Protein AF-V4P914-F1 (afdb_monomer_lite)

pLDDT: mean 82.34, std 14.04, range [43.97, 96.38]

Foldseek 3Di:
DVVVVVVVVVVVVVVCVVVVVDDPDDPQPPDPPLNVVLVVVCVQCVLVDPDDGDDDQDDDPPPCSVVSVVVSCVVCVVVDPFHDDDPPCVVCCVVPNPVVVVVRSCCRRPPDDPDD

Structure (mmCIF, N/CA/C/O backbone):
data_AF-V4P914-F1
#
_entry.id   AF-V4P914-F1
#
loop_
_atom_site.group_PDB
_atom_site.id
_atom_site.type_symbol
_atom_site.label_atom_id
_atom_site.label_alt_id
_atom_site.label_comp_id
_atom_site.label_asym_id
_atom_site.label_entity_id
_atom_site.label_seq_id
_atom_site.pdbx_PDB_ins_code
_atom_site.Cartn_x
_atom_site.Cartn_y
_atom_site.Cartn_z
_atom_site.occupancy
_atom_site.B_iso_or_equiv
_atom_site.auth_seq_id
_atom_site.auth_comp_id
_atom_site.auth_asym_id
_atom_site.auth_atom_id
_atom_site.pdbx_PDB_model_num
ATOM 1 N N . ASN A 1 1 ? 41.061 7.431 7.982 1.00 74.06 1 ASN A N 1
ATOM 2 C CA . ASN A 1 1 ? 40.535 8.059 6.758 1.00 74.06 1 ASN A CA 1
ATOM 3 C C . ASN A 1 1 ? 39.467 9.065 7.169 1.00 74.06 1 ASN A C 1
ATOM 5 O O . ASN A 1 1 ? 38.464 8.641 7.732 1.00 74.06 1 ASN A O 1
ATOM 9 N N . GLU A 1 2 ? 39.718 10.364 7.017 1.00 84.38 2 GLU A N 1
ATOM 10 C CA . GLU A 1 2 ? 38.852 11.436 7.551 1.00 84.38 2 GLU A CA 1
ATOM 11 C C . GLU A 1 2 ? 37.502 11.528 6.820 1.00 84.38 2 GLU A C 1
ATOM 13 O O . GLU A 1 2 ? 36.472 11.753 7.454 1.00 84.38 2 GLU A O 1
ATOM 18 N N . ASP A 1 3 ? 37.475 11.196 5.529 1.00 84.25 3 ASP A N 1
ATOM 19 C CA . ASP A 1 3 ? 36.253 11.185 4.715 1.00 84.25 3 ASP A CA 1
ATOM 20 C C . ASP A 1 3 ? 35.189 10.227 5.266 1.00 84.25 3 ASP A C 1
ATOM 22 O O . ASP A 1 3 ? 34.007 10.559 5.340 1.00 84.25 3 ASP A O 1
ATOM 26 N N . SER A 1 4 ? 35.605 9.049 5.745 1.00 85.31 4 SER A N 1
ATOM 27 C CA . SER A 1 4 ? 34.689 8.062 6.332 1.00 85.31 4 SER A CA 1
ATOM 28 C C . SER A 1 4 ? 34.035 8.563 7.622 1.00 85.31 4 SER A C 1
ATOM 30 O O . SER A 1 4 ? 32.888 8.212 7.896 1.00 85.31 4 SER A O 1
ATOM 32 N N . LYS A 1 5 ? 34.744 9.376 8.416 1.00 91.62 5 LYS A N 1
ATOM 33 C CA . LYS A 1 5 ? 34.207 9.964 9.654 1.00 91.62 5 LYS A CA 1
ATOM 34 C C . LYS A 1 5 ? 33.195 11.062 9.335 1.00 91.62 5 LYS A C 1
ATOM 36 O O . LYS A 1 5 ? 32.177 11.182 10.011 1.00 91.62 5 LYS A O 1
ATOM 41 N N . LEU A 1 6 ? 33.458 11.833 8.280 1.00 92.38 6 LEU A N 1
ATOM 42 C CA . LEU A 1 6 ? 32.567 12.876 7.776 1.00 92.38 6 LEU A CA 1
ATOM 43 C C . LEU A 1 6 ? 31.255 12.280 7.250 1.00 92.38 6 LEU A C 1
ATOM 45 O O . LEU A 1 6 ? 30.183 12.743 7.632 1.00 92.38 6 LEU A O 1
ATOM 49 N N . VAL A 1 7 ? 31.331 11.199 6.466 1.00 93.19 7 VAL A N 1
ATOM 50 C CA . VAL A 1 7 ? 30.148 10.465 5.988 1.00 93.19 7 VAL A CA 1
ATOM 51 C C . VAL A 1 7 ? 29.334 9.906 7.154 1.00 93.19 7 VAL A C 1
ATOM 53 O O . VAL A 1 7 ? 28.128 10.125 7.203 1.00 93.19 7 VAL A O 1
ATOM 56 N N . GLN A 1 8 ? 29.972 9.247 8.127 1.00 92.88 8 GLN A N 1
ATOM 57 C CA . GLN A 1 8 ? 29.265 8.734 9.308 1.00 92.88 8 GLN A CA 1
ATOM 58 C C . GLN A 1 8 ? 28.574 9.845 10.098 1.00 92.88 8 GLN A C 1
ATOM 60 O O . GLN A 1 8 ? 27.432 9.677 10.509 1.00 92.88 8 GLN A O 1
ATOM 65 N N . LYS A 1 9 ? 29.224 11.002 10.256 1.00 93.19 9 LYS A N 1
ATOM 66 C CA . LYS A 1 9 ? 28.637 12.154 10.947 1.00 93.19 9 LYS A CA 1
ATOM 67 C C . LYS A 1 9 ? 27.428 12.725 10.203 1.00 93.19 9 LYS A C 1
ATOM 69 O O . LYS A 1 9 ? 26.453 13.105 10.839 1.00 93.19 9 LYS A O 1
ATOM 74 N N . ILE A 1 10 ? 27.468 12.760 8.869 1.00 92.06 10 ILE A N 1
ATOM 75 C CA . ILE A 1 10 ? 26.324 13.181 8.047 1.00 92.06 10 ILE A CA 1
ATOM 76 C C . ILE A 1 10 ? 25.171 12.186 8.191 1.00 92.06 10 ILE A C 1
ATOM 78 O O . ILE A 1 10 ? 24.048 12.607 8.451 1.00 92.06 10 ILE A O 1
ATOM 82 N N . VAL A 1 11 ? 25.444 10.884 8.066 1.00 92.44 11 VAL A N 1
ATOM 83 C CA . VAL A 1 11 ? 24.426 9.833 8.222 1.00 92.44 11 VAL A CA 1
ATOM 84 C C . VAL A 1 11 ? 23.788 9.912 9.604 1.00 92.44 11 VAL A C 1
ATOM 86 O O . VAL A 1 11 ? 22.566 9.931 9.699 1.00 92.44 11 VAL A O 1
ATOM 89 N N . GLN A 1 12 ? 24.600 10.033 10.656 1.00 92.00 12 GLN A N 1
ATOM 90 C CA . GLN A 1 12 ? 24.110 10.132 12.025 1.00 92.00 12 GLN A CA 1
ATOM 91 C C . GLN A 1 12 ? 23.235 11.372 12.216 1.00 92.00 12 GLN A C 1
ATOM 93 O O . GLN A 1 12 ? 22.113 11.242 12.679 1.00 92.00 12 GLN A O 1
ATOM 98 N N . ASN A 1 13 ? 23.679 12.546 11.760 1.00 90.81 13 ASN A N 1
ATOM 99 C CA . ASN A 1 13 ? 22.890 13.775 11.870 1.00 90.81 13 ASN A CA 1
ATOM 100 C C . ASN A 1 13 ? 21.554 13.700 11.112 1.00 90.81 13 ASN A C 1
ATOM 102 O O . ASN A 1 13 ? 20.553 14.237 11.578 1.00 90.81 13 ASN A O 1
ATOM 106 N N . VAL A 1 14 ? 21.532 13.072 9.930 1.00 88.81 14 VAL A N 1
ATOM 107 C CA . VAL A 1 14 ? 20.299 12.893 9.149 1.00 88.81 14 VAL A CA 1
ATOM 108 C C . VAL A 1 14 ? 19.355 11.927 9.858 1.00 88.81 14 VAL A C 1
ATOM 110 O O . VAL A 1 14 ? 18.174 12.235 9.988 1.00 88.81 14 VAL A O 1
ATOM 113 N N . CYS A 1 15 ? 19.869 10.797 10.351 1.00 85.62 15 CYS A N 1
ATOM 114 C CA . CYS A 1 15 ? 19.096 9.851 11.150 1.00 85.62 15 CYS A CA 1
ATOM 115 C C . CYS A 1 15 ? 18.530 10.533 12.396 1.00 85.62 15 CYS A C 1
ATOM 117 O O . CYS A 1 15 ? 17.321 10.530 12.589 1.00 85.62 15 CYS A O 1
ATOM 119 N N . ASP A 1 16 ? 19.378 11.176 13.194 1.00 84.25 16 ASP A N 1
ATOM 120 C CA . ASP A 1 16 ? 18.973 11.838 14.430 1.00 84.25 16 ASP A CA 1
ATOM 121 C C . ASP A 1 16 ? 17.901 12.888 14.158 1.00 84.25 16 ASP A C 1
ATOM 123 O O . ASP A 1 16 ? 16.921 12.947 14.886 1.00 84.25 16 ASP A O 1
ATOM 127 N N . LYS A 1 17 ? 18.010 13.668 13.078 1.00 81.62 17 LYS A N 1
ATOM 128 C CA . LYS A 1 17 ? 16.980 14.648 12.718 1.00 81.62 17 LYS A CA 1
ATOM 129 C C . LYS A 1 17 ? 15.649 13.997 12.325 1.00 81.62 17 LYS A C 1
ATOM 131 O O . LYS A 1 17 ? 14.607 14.444 12.783 1.00 81.62 17 LYS A O 1
ATOM 136 N N . ILE A 1 18 ? 15.683 12.927 11.527 1.00 76.56 18 ILE A N 1
ATOM 137 C CA . ILE A 1 18 ? 14.476 12.193 11.108 1.00 76.56 18 ILE A CA 1
ATOM 138 C C . ILE A 1 18 ? 13.794 11.512 12.304 1.00 76.56 18 ILE A C 1
ATOM 140 O O . ILE A 1 18 ? 12.571 11.492 12.375 1.00 76.56 18 ILE A O 1
ATOM 144 N N . TYR A 1 19 ? 14.571 10.959 13.239 1.00 71.25 19 TYR A N 1
ATOM 145 C CA . TYR A 1 19 ? 14.046 10.190 14.372 1.00 71.25 19 TYR A CA 1
ATOM 146 C C . TYR A 1 19 ? 13.801 11.025 15.643 1.00 71.25 19 TYR A C 1
ATOM 148 O O . TYR A 1 19 ? 13.098 10.565 16.538 1.00 71.25 19 TYR A O 1
ATOM 156 N N . SER A 1 20 ? 14.360 12.235 15.756 1.00 64.69 20 SER A N 1
ATOM 157 C CA . SER A 1 20 ? 14.084 13.157 16.877 1.00 64.69 20 SER A CA 1
ATOM 158 C C . SER A 1 20 ? 12.861 14.042 16.643 1.00 64.69 20 SER A C 1
ATOM 160 O O . SER A 1 20 ? 12.240 14.473 17.609 1.00 64.69 20 SER A O 1
ATOM 162 N N . GLU A 1 21 ? 12.474 14.277 15.384 1.00 56.62 21 GLU A N 1
ATOM 163 C CA . GLU A 1 21 ? 11.185 14.897 15.043 1.00 56.62 21 GLU A CA 1
ATOM 164 C C . GLU A 1 21 ? 10.011 13.903 15.227 1.00 56.62 21 GLU A C 1
ATOM 166 O O . GLU A 1 21 ? 8.864 14.322 15.352 1.00 56.62 21 GLU A O 1
ATOM 171 N N . SER A 1 22 ? 10.295 12.601 15.382 1.00 52.84 22 SER A N 1
ATOM 172 C CA . SER A 1 22 ? 9.317 11.566 15.732 1.00 52.84 22 SER A CA 1
ATOM 173 C C . SER A 1 22 ? 9.229 11.306 17.248 1.00 52.84 22 SER A C 1
ATOM 175 O O . SER A 1 22 ? 9.547 10.215 17.722 1.00 52.84 22 SER A O 1
ATOM 177 N N . GLU A 1 23 ? 8.782 12.286 18.034 1.00 49.81 23 GLU A N 1
ATOM 178 C CA . GLU A 1 23 ? 8.137 11.992 19.331 1.00 49.81 23 GLU A CA 1
ATOM 179 C C . GL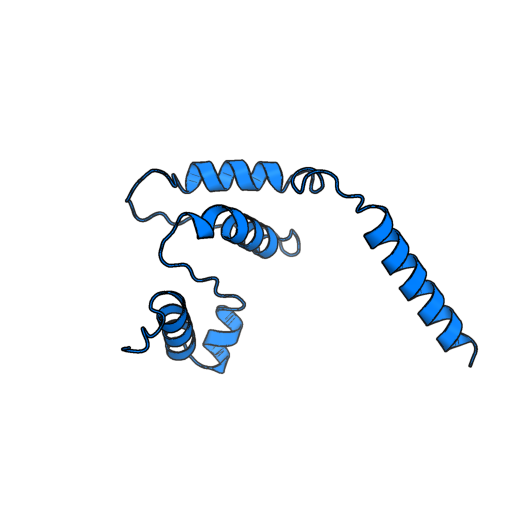U A 1 23 ? 6.828 11.207 19.077 1.00 49.81 23 GLU A C 1
ATOM 181 O O . GLU A 1 23 ? 6.312 11.247 17.955 1.00 49.81 23 GLU A O 1
ATOM 186 N N . PRO A 1 24 ? 6.243 10.479 20.056 1.00 50.00 24 PRO A N 1
ATOM 187 C CA . PRO A 1 24 ? 5.050 9.657 19.850 1.00 50.00 24 PRO A CA 1
ATOM 188 C C . PRO A 1 24 ? 3.792 10.537 19.769 1.00 50.00 24 PRO A C 1
ATOM 190 O O . PRO A 1 24 ? 2.839 10.383 20.530 1.00 50.00 24 PRO A O 1
ATOM 193 N N . ALA A 1 25 ? 3.781 11.487 18.839 1.00 43.97 25 ALA A N 1
ATOM 194 C CA . ALA A 1 25 ? 2.588 12.157 18.389 1.00 43.97 25 ALA A CA 1
ATOM 195 C C . ALA A 1 25 ? 1.784 11.119 17.607 1.00 43.97 25 ALA A C 1
ATOM 197 O O . ALA A 1 25 ? 2.197 10.652 16.547 1.00 43.97 25 ALA A O 1
ATOM 198 N N . ASP A 1 26 ? 0.686 10.690 18.223 1.00 47.00 26 ASP A N 1
ATOM 199 C CA . ASP A 1 26 ? -0.495 10.088 17.612 1.00 47.00 26 ASP A CA 1
ATOM 200 C C . ASP A 1 26 ? -0.380 9.961 16.079 1.00 47.00 26 ASP A C 1
ATOM 202 O O . ASP A 1 26 ? -0.384 10.980 15.38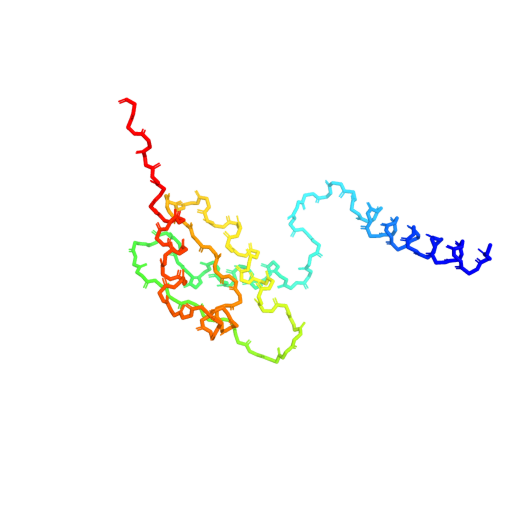8 1.00 47.00 26 ASP A O 1
ATOM 206 N N . LYS A 1 27 ? -0.201 8.721 15.580 1.00 49.97 27 LYS A N 1
ATOM 207 C CA . LYS A 1 27 ? 0.311 8.279 14.251 1.00 49.97 27 LYS A CA 1
ATOM 208 C C . LYS A 1 27 ? -0.468 8.767 13.008 1.00 49.97 27 LYS A C 1
ATOM 210 O O . LYS A 1 27 ? -0.669 8.031 12.038 1.00 49.97 27 LYS A O 1
ATOM 215 N N . THR A 1 28 ? -0.968 9.989 13.020 1.00 48.25 28 THR A N 1
ATOM 216 C CA . THR A 1 28 ? -1.981 10.504 12.104 1.00 48.25 28 THR A CA 1
ATOM 217 C C . THR A 1 28 ? -1.714 11.939 11.642 1.00 48.25 28 THR A C 1
ATOM 219 O O . THR A 1 28 ? -2.342 12.370 10.670 1.00 48.25 28 THR A O 1
ATOM 222 N N . SER A 1 29 ? -0.781 12.671 12.267 1.00 49.91 29 SER A N 1
ATOM 223 C CA . SER A 1 29 ? -0.650 14.123 12.078 1.00 49.91 29 SER A CA 1
ATOM 224 C C . SER A 1 29 ? 0.509 14.614 11.196 1.00 49.91 29 SER A C 1
ATOM 226 O O . SER A 1 29 ? 0.565 15.815 10.948 1.00 49.91 29 SER A O 1
ATOM 228 N N . GLU A 1 30 ? 1.381 13.760 10.643 1.00 51.06 30 GLU A N 1
ATOM 229 C CA . GLU A 1 30 ? 2.641 14.255 10.040 1.00 51.06 30 GLU A CA 1
ATOM 230 C C . GLU A 1 30 ? 2.785 14.165 8.510 1.00 51.06 30 GLU A C 1
ATOM 232 O O . GLU A 1 30 ? 3.874 14.266 7.956 1.00 51.06 30 GLU A O 1
ATOM 237 N N . PHE A 1 31 ? 1.683 14.066 7.771 1.00 56.94 31 PHE A N 1
ATOM 238 C CA . PHE A 1 31 ? 1.726 14.349 6.334 1.00 56.94 31 PHE A CA 1
ATOM 239 C C . PHE A 1 31 ? 0.552 15.235 5.940 1.00 56.94 31 PHE A C 1
ATOM 241 O O . PHE A 1 31 ? -0.529 14.751 5.586 1.00 56.94 31 PHE A O 1
ATOM 248 N N . VAL A 1 32 ? 0.775 16.552 5.977 1.00 55.28 32 VAL A N 1
ATOM 249 C CA . VAL A 1 32 ? -0.161 17.552 5.449 1.00 55.28 32 VAL A CA 1
ATOM 250 C C . VAL A 1 32 ? -0.457 17.198 3.984 1.00 55.28 32 VAL A C 1
ATOM 252 O O . VAL A 1 32 ? 0.382 17.358 3.104 1.00 55.28 32 VAL A O 1
ATOM 255 N N . GLY A 1 33 ? -1.638 16.623 3.733 1.00 64.62 33 GLY A N 1
ATOM 256 C CA . GLY A 1 33 ? -2.091 16.164 2.413 1.00 64.62 33 GLY A CA 1
ATOM 257 C C . GLY A 1 33 ? -2.368 14.659 2.299 1.00 64.62 33 GLY A C 1
ATOM 258 O O . GLY A 1 33 ? -3.347 14.283 1.654 1.00 64.62 33 GLY A O 1
ATOM 259 N N . ILE A 1 34 ? -1.607 13.785 2.972 1.00 71.25 34 ILE A N 1
ATOM 260 C CA . ILE A 1 34 ? -1.874 12.331 2.921 1.00 71.25 34 ILE A CA 1
ATOM 261 C C . ILE A 1 34 ? -3.154 12.000 3.689 1.00 71.25 34 ILE A C 1
ATOM 263 O O . ILE A 1 34 ? -3.980 11.239 3.189 1.00 71.25 34 ILE A O 1
ATOM 267 N N . SER A 1 35 ? -3.382 12.631 4.844 1.00 74.56 35 SER A N 1
ATOM 268 C CA . SER A 1 35 ? -4.617 12.447 5.619 1.00 74.56 35 SER A CA 1
ATOM 269 C C . SER A 1 35 ? -5.864 12.895 4.837 1.00 74.56 35 SER A C 1
ATOM 271 O O . SER A 1 35 ? -6.910 12.249 4.917 1.00 74.56 35 SER A O 1
ATOM 273 N N . PHE A 1 36 ? -5.745 13.944 4.010 1.00 81.00 36 PHE A N 1
ATOM 274 C CA . PHE A 1 36 ? -6.813 14.381 3.104 1.00 81.00 36 PHE A CA 1
ATOM 275 C C . PHE A 1 36 ? -7.070 13.351 1.995 1.00 81.00 36 PHE A C 1
ATOM 277 O O . PHE A 1 36 ? -8.199 12.885 1.845 1.00 81.00 36 PHE A O 1
ATOM 284 N N . HIS A 1 37 ? -6.026 12.922 1.275 1.00 80.81 37 HIS A N 1
ATOM 285 C CA . HIS A 1 37 ? -6.157 11.898 0.234 1.00 80.81 37 HIS A CA 1
ATOM 286 C C . HIS A 1 37 ? -6.705 10.577 0.784 1.00 80.81 37 HIS A C 1
ATOM 288 O O . HIS A 1 37 ? -7.552 9.956 0.147 1.00 80.81 37 HIS A O 1
ATOM 294 N N . LYS A 1 38 ? -6.303 10.186 1.998 1.00 80.38 38 LYS A N 1
ATOM 295 C CA . LYS A 1 38 ? -6.856 9.034 2.717 1.00 80.38 38 LYS A CA 1
ATOM 296 C C . LYS A 1 38 ? -8.359 9.171 2.929 1.00 80.38 38 LYS A C 1
ATOM 298 O O . LYS A 1 38 ? -9.096 8.241 2.612 1.00 80.38 38 LYS A O 1
ATOM 303 N N . LYS A 1 39 ? -8.830 10.315 3.441 1.00 83.50 39 LYS A N 1
ATOM 304 C CA . LYS A 1 39 ? -10.266 10.552 3.657 1.00 83.50 39 LYS A CA 1
ATOM 305 C C . LYS A 1 39 ? -11.046 10.462 2.342 1.00 83.50 39 LYS A C 1
ATOM 307 O O . LYS A 1 39 ? -12.083 9.804 2.302 1.00 83.50 39 LYS A O 1
ATOM 312 N N . CYS A 1 40 ? -10.519 11.048 1.266 1.00 85.25 40 CYS A N 1
ATOM 313 C CA . CYS A 1 40 ? -11.112 10.940 -0.066 1.00 85.25 40 CYS A CA 1
ATOM 314 C C . CYS A 1 40 ? -11.169 9.486 -0.556 1.00 85.25 40 CYS A C 1
ATOM 316 O O . CYS A 1 40 ? -12.225 9.030 -0.979 1.00 85.25 40 CYS A O 1
ATOM 318 N N . MET A 1 41 ? -10.067 8.737 -0.456 1.00 87.25 41 MET A N 1
ATOM 319 C CA . MET A 1 41 ? -10.020 7.339 -0.895 1.00 87.25 41 MET A CA 1
ATOM 320 C C . MET A 1 41 ? -10.963 6.444 -0.092 1.00 87.25 41 MET A C 1
ATOM 322 O O . MET A 1 41 ? -11.662 5.638 -0.690 1.00 87.25 41 MET A O 1
ATOM 326 N N . LYS A 1 42 ? -11.053 6.612 1.234 1.00 83.69 42 LYS A N 1
ATOM 327 C CA . LYS A 1 42 ? -12.025 5.873 2.057 1.00 83.69 42 LYS A CA 1
ATOM 328 C C . LYS A 1 42 ? -13.466 6.134 1.635 1.00 83.69 42 LYS A C 1
ATOM 330 O O . LYS A 1 42 ? -14.246 5.195 1.545 1.00 83.69 42 LYS A O 1
ATOM 335 N N . SER A 1 43 ? -13.798 7.397 1.365 1.00 85.50 43 SER A N 1
ATOM 336 C CA . SER A 1 43 ? -15.129 7.769 0.884 1.00 85.50 43 SER A CA 1
ATOM 337 C C . SER A 1 43 ? -15.435 7.142 -0.475 1.00 85.50 43 SER A C 1
ATOM 339 O O . SER A 1 43 ? -16.563 6.726 -0.695 1.00 85.50 43 SER A O 1
ATOM 341 N N . LEU A 1 44 ? -14.447 7.074 -1.375 1.00 87.19 44 LEU A N 1
ATOM 342 C CA . LEU A 1 44 ? -14.604 6.462 -2.697 1.00 87.19 44 LEU A CA 1
ATOM 343 C C . LEU A 1 44 ? -14.681 4.938 -2.649 1.00 87.19 44 LEU A C 1
ATOM 345 O O . LEU A 1 44 ? -15.323 4.363 -3.512 1.00 87.19 44 LEU A O 1
ATOM 349 N N . LEU A 1 45 ? -14.015 4.307 -1.678 1.00 85.25 45 LEU A N 1
ATOM 350 C CA . LEU A 1 45 ? -14.012 2.855 -1.479 1.00 85.25 45 LEU A CA 1
ATOM 351 C C . LEU A 1 45 ? -15.266 2.336 -0.771 1.00 85.25 45 LEU A C 1
ATOM 353 O O . LEU A 1 45 ? -15.418 1.122 -0.681 1.00 85.25 45 LEU A O 1
ATOM 357 N N . SER A 1 46 ? -16.118 3.231 -0.248 1.00 82.00 46 SER A N 1
ATOM 358 C CA . SER A 1 46 ? -17.395 2.915 0.411 1.00 82.00 46 SER A CA 1
ATOM 359 C C . SER A 1 46 ? -17.321 1.632 1.246 1.00 82.00 46 SER A C 1
ATOM 361 O O . SER A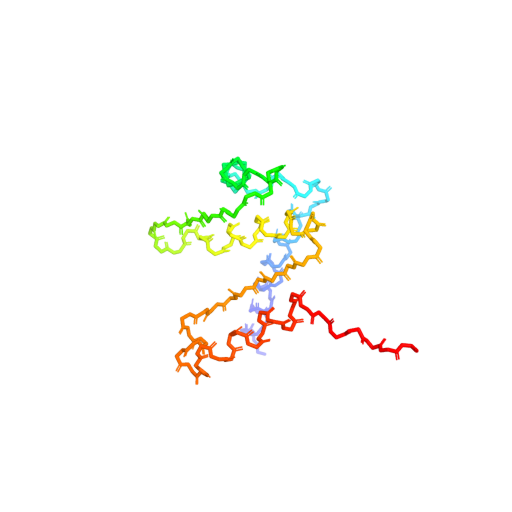 1 46 ? -18.111 0.710 1.051 1.00 82.00 46 SER A O 1
ATOM 363 N N . VAL A 1 47 ? -16.328 1.562 2.141 1.00 73.25 47 VAL A N 1
ATOM 364 C CA . VAL A 1 47 ? -15.871 0.327 2.820 1.00 73.25 47 VAL A CA 1
ATOM 365 C C . VAL A 1 47 ? -16.991 -0.406 3.583 1.00 73.25 47 VAL A C 1
ATOM 367 O O . VAL A 1 47 ? -16.877 -1.586 3.888 1.00 73.25 47 VAL A O 1
ATOM 370 N N . GLU A 1 48 ? -18.099 0.278 3.856 1.00 76.62 48 GLU A N 1
ATOM 371 C CA . GLU A 1 48 ? -19.293 -0.248 4.524 1.00 76.62 48 GLU A CA 1
ATOM 372 C C . GLU A 1 48 ? -20.228 -1.050 3.592 1.00 76.62 48 GLU A C 1
ATOM 374 O O . GLU A 1 48 ? -21.154 -1.715 4.058 1.00 76.62 48 GLU A O 1
ATOM 379 N N . THR A 1 49 ? -20.004 -1.006 2.276 1.00 79.81 49 THR A N 1
ATOM 380 C CA . THR A 1 49 ? -20.796 -1.727 1.269 1.00 79.81 49 THR A CA 1
ATOM 381 C C . THR A 1 49 ? -20.137 -3.055 0.888 1.00 79.81 49 THR A C 1
ATOM 383 O O . THR A 1 49 ? -18.918 -3.196 0.936 1.00 79.81 49 THR A O 1
ATOM 386 N N . LYS A 1 50 ? -20.939 -4.053 0.494 1.00 79.00 50 LYS A N 1
ATOM 387 C CA . LYS A 1 50 ? -20.439 -5.367 0.035 1.00 79.00 50 LYS A CA 1
ATOM 388 C C . LYS A 1 50 ? -20.129 -5.411 -1.468 1.00 79.00 50 LYS A C 1
ATOM 390 O O . LYS A 1 50 ? -19.840 -6.485 -1.994 1.00 79.00 50 LYS A O 1
ATOM 395 N N . ASP A 1 51 ? -20.216 -4.275 -2.151 1.00 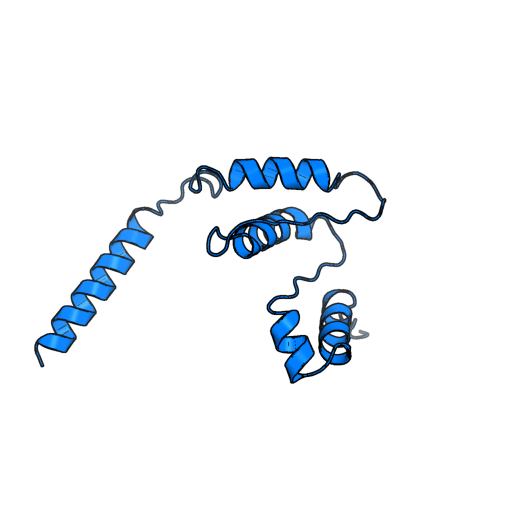85.62 51 ASP A N 1
ATOM 396 C CA . ASP A 1 51 ? -20.009 -4.188 -3.593 1.00 85.62 51 ASP A CA 1
ATOM 397 C C . ASP A 1 51 ? -18.521 -4.137 -3.953 1.00 85.62 51 ASP A C 1
ATOM 399 O O . ASP A 1 51 ? -17.674 -3.684 -3.183 1.00 85.62 51 ASP A O 1
ATOM 403 N N . VAL A 1 52 ? -18.194 -4.591 -5.164 1.00 85.62 52 VAL A N 1
ATOM 404 C CA . VAL A 1 52 ? -16.827 -4.518 -5.691 1.00 85.62 52 VAL A CA 1
ATOM 405 C C . VAL A 1 52 ? -16.545 -3.092 -6.153 1.00 85.62 52 VAL A C 1
ATOM 407 O O . VAL A 1 52 ? -17.191 -2.594 -7.074 1.00 85.62 52 VAL A O 1
ATOM 410 N N . GLN A 1 53 ? -15.545 -2.451 -5.547 1.00 88.12 53 GLN A N 1
ATOM 411 C CA . GLN A 1 53 ? -15.138 -1.088 -5.887 1.00 88.12 53 GLN A CA 1
ATOM 412 C C . GLN A 1 53 ? -13.676 -1.035 -6.332 1.00 88.12 53 GLN A C 1
ATOM 414 O O . GLN A 1 53 ? -12.805 -1.683 -5.754 1.00 88.12 53 GLN A O 1
ATOM 419 N N . MET A 1 54 ? -13.400 -0.236 -7.364 1.00 90.12 54 MET A N 1
ATOM 420 C CA . MET A 1 54 ? -12.050 0.003 -7.871 1.00 90.12 54 MET A CA 1
ATOM 421 C C . MET A 1 54 ? -11.759 1.501 -7.856 1.00 90.12 54 MET A C 1
ATOM 423 O O . MET A 1 54 ? -12.495 2.293 -8.440 1.00 90.12 54 MET A O 1
ATOM 427 N N . VAL A 1 55 ? -10.651 1.885 -7.220 1.00 89.94 55 VAL A N 1
ATOM 428 C CA . VAL A 1 55 ? -10.198 3.278 -7.133 1.00 89.94 55 VAL A CA 1
ATOM 429 C C . VAL A 1 55 ? -8.782 3.383 -7.688 1.00 89.94 55 VAL A C 1
ATOM 431 O O . VAL A 1 55 ? -7.895 2.622 -7.308 1.00 89.94 55 VAL A O 1
ATOM 434 N N . GLY A 1 56 ? -8.565 4.338 -8.593 1.00 89.25 56 GLY A N 1
ATOM 435 C CA . GLY A 1 56 ? -7.264 4.613 -9.198 1.00 89.25 56 GLY A CA 1
ATOM 436 C C . GLY A 1 56 ? -6.658 5.921 -8.693 1.00 89.25 56 GLY A C 1
ATOM 437 O O . GLY A 1 56 ? -7.332 6.947 -8.658 1.00 89.25 56 GLY A O 1
ATOM 438 N N . VAL A 1 57 ? -5.366 5.906 -8.354 1.00 89.44 57 VAL A N 1
ATOM 439 C CA . VAL A 1 57 ? -4.588 7.117 -8.041 1.00 89.44 57 VAL A CA 1
ATOM 440 C C . VAL A 1 57 ? -3.699 7.455 -9.238 1.00 89.44 57 VAL A C 1
ATOM 442 O O . VAL A 1 57 ? -2.742 6.737 -9.531 1.00 89.44 57 VAL A O 1
ATOM 445 N N . TRP A 1 58 ? -3.987 8.557 -9.933 1.00 88.69 58 TRP A N 1
ATOM 446 C CA . TRP A 1 58 ? -3.243 8.999 -11.121 1.00 88.69 58 TRP A CA 1
ATOM 447 C C . TRP A 1 58 ? -2.515 10.336 -10.916 1.00 88.69 58 TRP A C 1
ATOM 449 O O . TRP A 1 58 ? -2.678 11.000 -9.895 1.00 88.69 58 TRP A O 1
ATOM 459 N N . GLY A 1 59 ? -1.687 10.742 -11.883 1.00 86.00 59 GLY A N 1
ATOM 460 C CA . GLY A 1 59 ? -1.017 12.049 -11.898 1.00 86.00 59 GLY A CA 1
ATOM 461 C C . GLY A 1 59 ? 0.488 11.975 -12.157 1.00 86.00 59 GLY A C 1
ATOM 462 O O . GLY A 1 59 ? 1.051 10.897 -12.365 1.00 86.00 59 GLY A O 1
ATOM 463 N N . MET A 1 60 ? 1.155 13.129 -12.115 1.00 89.81 60 MET A N 1
ATOM 464 C CA . MET A 1 60 ? 2.593 13.280 -12.387 1.00 89.81 60 MET A CA 1
ATOM 465 C C . MET A 1 60 ? 3.476 12.391 -11.483 1.00 89.81 60 MET A C 1
ATOM 467 O O . MET A 1 60 ? 3.080 12.013 -10.376 1.00 89.81 60 MET A O 1
ATOM 471 N N . GLY A 1 61 ? 4.661 12.006 -11.971 1.00 81.56 61 GLY A N 1
ATOM 472 C CA . GLY A 1 61 ? 5.642 11.187 -11.242 1.00 81.56 61 GLY A CA 1
ATOM 473 C C . GLY A 1 61 ? 6.090 11.778 -9.893 1.00 81.56 61 GLY A C 1
ATOM 474 O O . GLY A 1 61 ? 5.849 12.945 -9.604 1.00 81.56 61 GLY A O 1
ATOM 475 N N . CYS A 1 62 ? 6.719 10.950 -9.053 1.00 74.62 62 CYS A N 1
ATOM 476 C CA . CYS A 1 62 ? 7.349 11.301 -7.763 1.00 74.62 62 CYS A CA 1
ATOM 477 C C . CYS A 1 62 ? 6.451 11.797 -6.613 1.00 74.62 62 CYS A C 1
ATOM 479 O O . CYS A 1 62 ? 6.910 11.843 -5.480 1.00 74.62 62 CYS A O 1
ATOM 481 N N . ARG A 1 63 ? 5.163 12.088 -6.827 1.00 72.88 63 ARG A N 1
ATOM 482 C CA . ARG A 1 63 ? 4.256 12.567 -5.757 1.00 72.88 63 ARG A CA 1
ATOM 483 C C . ARG A 1 63 ? 3.734 11.494 -4.786 1.00 72.88 63 ARG A C 1
ATOM 485 O O . ARG A 1 63 ? 2.694 11.684 -4.169 1.00 72.88 63 ARG A O 1
ATOM 492 N N . GLY A 1 64 ? 4.401 10.343 -4.686 1.00 82.12 64 GLY A N 1
ATOM 493 C CA . GLY A 1 64 ? 4.033 9.314 -3.706 1.00 82.12 64 GLY A CA 1
ATOM 494 C C . GLY A 1 64 ? 2.681 8.626 -3.951 1.00 82.12 64 GLY A C 1
ATOM 495 O O . GLY A 1 64 ? 2.033 8.209 -3.000 1.00 82.12 64 GLY A O 1
ATOM 496 N N . LYS A 1 65 ? 2.229 8.479 -5.207 1.00 90.00 65 LYS A N 1
ATOM 497 C CA . LYS A 1 65 ? 0.956 7.790 -5.528 1.00 90.00 65 LYS A CA 1
ATOM 498 C C . LYS A 1 65 ? 0.889 6.380 -4.930 1.00 90.00 65 LYS A C 1
ATOM 500 O O . LYS A 1 65 ? -0.087 6.033 -4.274 1.00 90.00 65 LYS A O 1
ATOM 505 N N . THR A 1 66 ? 1.958 5.602 -5.110 1.00 89.25 66 THR A N 1
ATOM 506 C CA . THR A 1 66 ? 2.100 4.268 -4.508 1.00 89.25 66 THR A CA 1
ATOM 507 C C . THR A 1 66 ? 2.124 4.345 -2.982 1.00 89.25 66 THR A C 1
ATOM 509 O O . THR A 1 66 ? 1.508 3.516 -2.325 1.00 89.25 66 THR A O 1
ATOM 512 N N . THR A 1 67 ? 2.770 5.371 -2.418 1.00 89.00 67 THR A N 1
ATOM 513 C CA . THR A 1 67 ? 2.818 5.611 -0.968 1.00 89.00 67 THR A CA 1
ATOM 514 C C . THR A 1 67 ? 1.425 5.832 -0.388 1.00 89.00 67 THR A C 1
ATOM 516 O O . THR A 1 67 ? 1.084 5.222 0.617 1.00 89.00 67 THR A O 1
ATOM 519 N N . ILE A 1 68 ? 0.592 6.646 -1.040 1.00 88.81 68 ILE A N 1
ATOM 520 C CA . ILE A 1 68 ? -0.790 6.884 -0.606 1.00 88.81 68 ILE A CA 1
ATOM 521 C C . ILE A 1 68 ? -1.611 5.592 -0.701 1.00 88.81 68 ILE A C 1
ATOM 523 O O . ILE A 1 68 ? -2.325 5.264 0.242 1.00 88.81 68 ILE A O 1
ATOM 527 N N . ALA A 1 69 ? -1.486 4.836 -1.799 1.00 90.38 69 ALA A N 1
ATOM 528 C CA . ALA A 1 69 ? -2.184 3.558 -1.951 1.00 90.38 69 ALA A CA 1
ATOM 529 C C . ALA A 1 69 ? -1.805 2.561 -0.841 1.00 90.38 69 ALA A C 1
ATOM 531 O O . ALA A 1 69 ? -2.688 1.936 -0.258 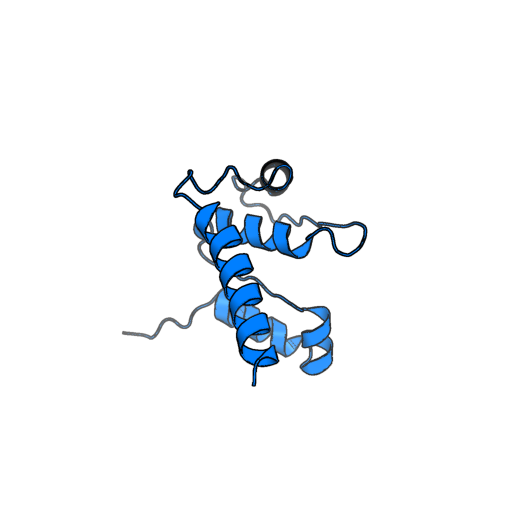1.00 90.38 69 ALA A O 1
ATOM 532 N N . LYS A 1 70 ? -0.511 2.471 -0.506 1.00 91.31 70 LYS A N 1
ATOM 533 C CA . LYS A 1 70 ? -0.005 1.635 0.589 1.00 91.31 70 LYS A CA 1
ATOM 534 C C . LYS A 1 70 ? -0.533 2.088 1.948 1.00 91.31 70 LYS A C 1
ATOM 536 O O . LYS A 1 70 ? -1.086 1.287 2.686 1.00 91.31 70 LYS A O 1
ATOM 541 N N . TYR A 1 71 ? -0.462 3.386 2.234 1.00 88.31 71 TYR A N 1
ATOM 542 C CA . TYR A 1 71 ? -0.953 3.948 3.491 1.00 88.31 71 TYR A CA 1
ATOM 543 C C . TYR A 1 71 ? -2.457 3.714 3.700 1.00 88.31 71 TYR A C 1
ATOM 545 O O . TYR A 1 71 ? -2.893 3.399 4.804 1.00 88.31 71 TYR A O 1
ATOM 553 N N . VAL A 1 72 ? -3.266 3.840 2.642 1.00 89.31 72 VAL A N 1
ATOM 554 C CA . VAL A 1 72 ? -4.700 3.518 2.710 1.00 89.31 72 VAL A CA 1
ATOM 555 C C . VAL A 1 72 ? -4.922 2.020 2.910 1.00 89.31 72 VAL A C 1
ATOM 557 O O . VAL A 1 72 ? -5.759 1.656 3.733 1.00 89.31 72 VAL A O 1
ATOM 560 N N . PHE A 1 73 ? -4.172 1.162 2.211 1.00 91.31 73 PHE A N 1
ATOM 561 C CA . PHE A 1 73 ? -4.245 -0.289 2.390 1.00 91.31 73 PHE A CA 1
ATOM 562 C C . PHE A 1 73 ? -3.936 -0.698 3.835 1.00 91.31 73 PHE A C 1
ATOM 564 O O . PHE A 1 73 ? -4.734 -1.404 4.449 1.00 91.31 73 PHE A O 1
ATOM 571 N N . ASP A 1 74 ? -2.831 -0.222 4.407 1.00 90.94 74 ASP A N 1
ATOM 572 C CA . ASP A 1 74 ? -2.419 -0.567 5.773 1.00 90.94 74 ASP A CA 1
ATOM 573 C C . ASP A 1 74 ? -3.493 -0.195 6.809 1.00 90.94 74 ASP A C 1
ATOM 575 O O . ASP A 1 74 ? -3.704 -0.914 7.783 1.00 90.94 74 ASP A O 1
ATOM 579 N N . ASP A 1 75 ? -4.223 0.892 6.562 1.00 87.00 75 ASP A N 1
ATOM 580 C CA . ASP A 1 75 ? -5.236 1.417 7.470 1.00 87.00 75 ASP A CA 1
ATOM 581 C C . ASP A 1 75 ? -6.594 0.697 7.407 1.00 87.00 75 ASP A C 1
ATOM 583 O O . ASP A 1 75 ? -7.269 0.577 8.429 1.00 87.00 75 ASP A O 1
ATOM 587 N N . ILE A 1 76 ? -7.026 0.232 6.229 1.00 87.56 76 ILE A N 1
ATOM 588 C CA . ILE A 1 76 ? -8.344 -0.415 6.076 1.00 87.56 76 ILE A CA 1
ATOM 589 C C . ILE A 1 76 ? -8.269 -1.930 5.953 1.00 87.56 76 ILE A C 1
ATOM 591 O O . ILE A 1 76 ? -9.273 -2.599 6.168 1.00 87.56 76 ILE A O 1
ATOM 595 N N . SER A 1 77 ? -7.112 -2.490 5.602 1.00 90.44 77 SER A N 1
ATOM 596 C CA . SER A 1 77 ? -7.015 -3.905 5.239 1.00 90.44 77 SER A CA 1
ATOM 597 C C . SER A 1 77 ? -7.401 -4.848 6.378 1.00 90.44 77 SER A C 1
ATOM 599 O O . SER A 1 77 ? -7.916 -5.926 6.112 1.00 90.44 77 SER A O 1
ATOM 601 N N . SER A 1 78 ? -7.217 -4.444 7.640 1.00 90.12 78 SER A N 1
ATOM 602 C CA . SER A 1 78 ? -7.639 -5.217 8.819 1.00 90.12 78 SER A CA 1
ATOM 603 C C . SER A 1 78 ? -9.155 -5.405 8.934 1.00 90.12 78 SER A C 1
ATOM 605 O O . SER A 1 78 ? -9.599 -6.287 9.661 1.00 90.12 78 SER A O 1
ATOM 607 N N . GLN A 1 79 ? -9.949 -4.601 8.222 1.00 88.44 79 GLN A N 1
ATOM 608 C CA . GLN A 1 79 ? -11.409 -4.722 8.170 1.00 88.44 79 GLN A CA 1
ATOM 609 C C . GLN A 1 79 ? -11.863 -5.831 7.211 1.00 88.44 79 GLN A C 1
ATOM 611 O O . GLN A 1 79 ? -13.034 -6.203 7.209 1.00 88.44 79 GLN A O 1
ATOM 616 N N . PHE A 1 80 ? -10.945 -6.368 6.402 1.00 87.44 80 PHE A N 1
ATOM 617 C CA . PHE A 1 80 ? -11.224 -7.405 5.421 1.00 87.44 80 PHE A CA 1
ATOM 618 C C . PHE A 1 80 ? -10.631 -8.745 5.880 1.00 87.44 80 PHE A C 1
ATOM 620 O O . PHE A 1 80 ? -9.480 -8.787 6.320 1.00 87.44 80 PHE A O 1
ATOM 627 N N . PRO A 1 81 ? -11.374 -9.860 5.748 1.00 88.38 81 PRO A N 1
ATOM 628 C CA . PRO A 1 81 ? -10.892 -11.182 6.153 1.00 88.38 81 PRO A CA 1
ATOM 629 C C . PRO A 1 81 ? -9.726 -11.677 5.290 1.00 88.38 81 PRO A C 1
ATOM 631 O O . PRO A 1 81 ? -8.900 -12.455 5.756 1.00 88.38 81 PRO A O 1
ATOM 634 N N . ALA A 1 82 ? -9.650 -11.213 4.043 1.00 91.00 82 ALA A N 1
ATOM 635 C CA . ALA A 1 82 ? -8.567 -11.512 3.126 1.00 91.00 82 ALA A CA 1
ATOM 636 C C . ALA A 1 82 ? -8.071 -10.217 2.481 1.00 91.00 82 ALA A C 1
ATOM 638 O O . ALA A 1 82 ? -8.863 -9.351 2.103 1.00 91.00 82 ALA A O 1
ATOM 639 N N . ARG A 1 83 ? -6.750 -10.075 2.377 1.00 92.44 83 ARG A N 1
ATOM 640 C CA . ARG A 1 83 ? -6.091 -8.844 1.937 1.00 92.44 83 ARG A CA 1
ATOM 641 C C . ARG A 1 83 ? -4.772 -9.169 1.251 1.00 92.44 83 ARG A C 1
ATOM 643 O O . ARG A 1 83 ? -4.055 -10.057 1.690 1.00 92.44 83 ARG A O 1
ATOM 650 N N . CYS A 1 84 ? -4.442 -8.427 0.204 1.00 94.56 84 CYS A N 1
ATOM 651 C CA . CYS A 1 84 ? -3.184 -8.567 -0.522 1.00 94.56 84 CYS A CA 1
ATOM 652 C C . CYS A 1 84 ? -2.760 -7.198 -1.058 1.00 94.56 84 CYS A C 1
ATOM 654 O O . CYS A 1 84 ? -3.593 -6.452 -1.579 1.00 94.56 84 CYS A O 1
ATOM 656 N N . PHE A 1 85 ? -1.473 -6.876 -0.937 1.00 94.75 85 PHE A N 1
ATOM 657 C CA . PHE A 1 85 ? -0.884 -5.688 -1.543 1.00 94.75 85 PHE A CA 1
ATOM 658 C C . PHE A 1 85 ? 0.218 -6.111 -2.506 1.00 94.75 85 PHE A C 1
ATOM 660 O O . PHE A 1 85 ? 1.238 -6.663 -2.098 1.00 94.75 85 PHE A O 1
ATOM 667 N N . VAL A 1 86 ? 0.005 -5.849 -3.793 1.00 94.12 86 VAL A N 1
ATOM 668 C CA . VAL A 1 86 ? 0.936 -6.249 -4.850 1.00 94.12 86 VAL A CA 1
ATOM 669 C C . VAL A 1 86 ? 1.694 -5.025 -5.344 1.00 94.12 86 VAL A C 1
ATOM 671 O O . VAL A 1 86 ? 1.139 -4.146 -6.005 1.00 94.12 86 VAL A O 1
ATOM 674 N N . GLU A 1 87 ? 2.983 -4.972 -5.030 1.00 92.81 87 GLU A N 1
ATOM 675 C CA . GLU A 1 87 ? 3.895 -3.941 -5.522 1.00 92.81 87 GLU A CA 1
ATOM 676 C C . GLU A 1 87 ? 4.492 -4.332 -6.882 1.00 92.81 87 GLU A C 1
ATOM 678 O O . GLU A 1 87 ? 4.423 -5.481 -7.301 1.00 92.81 87 GLU A O 1
ATOM 683 N N . ASN A 1 88 ? 5.073 -3.362 -7.597 1.00 91.50 88 ASN A N 1
ATOM 684 C CA . ASN A 1 88 ? 5.891 -3.595 -8.798 1.00 91.50 88 ASN A CA 1
ATOM 685 C C . ASN A 1 88 ? 5.255 -4.458 -9.909 1.00 91.50 88 ASN A C 1
ATOM 687 O O . ASN A 1 88 ? 5.975 -4.979 -10.760 1.00 91.50 88 ASN A O 1
ATOM 691 N N . VAL A 1 89 ? 3.918 -4.517 -9.975 1.00 92.81 89 VAL A N 1
ATOM 692 C CA . VAL A 1 89 ? 3.117 -5.323 -10.920 1.00 92.81 89 VAL A CA 1
ATOM 693 C C . VAL A 1 89 ? 3.678 -5.315 -12.343 1.00 92.81 89 VAL A C 1
ATOM 695 O O . VAL A 1 89 ? 3.838 -6.367 -12.953 1.00 92.81 89 VAL A O 1
ATOM 698 N N . LYS A 1 90 ? 4.019 -4.135 -12.880 1.00 91.94 90 LYS A N 1
ATOM 699 C CA . LYS A 1 90 ? 4.580 -4.013 -14.234 1.00 91.94 90 LYS A CA 1
ATOM 700 C C . LYS A 1 90 ? 5.906 -4.765 -14.373 1.00 91.94 90 LYS A C 1
ATOM 702 O O . LYS A 1 90 ? 6.075 -5.533 -15.314 1.00 91.94 90 LYS A O 1
ATOM 707 N N . THR A 1 91 ? 6.836 -4.526 -13.456 1.00 94.25 91 THR A N 1
ATOM 708 C CA . THR A 1 91 ? 8.177 -5.117 -13.478 1.00 94.25 91 THR A CA 1
ATOM 709 C C . THR A 1 91 ? 8.109 -6.626 -13.266 1.00 94.25 91 THR A C 1
ATOM 711 O O . THR A 1 91 ? 8.738 -7.382 -14.001 1.00 94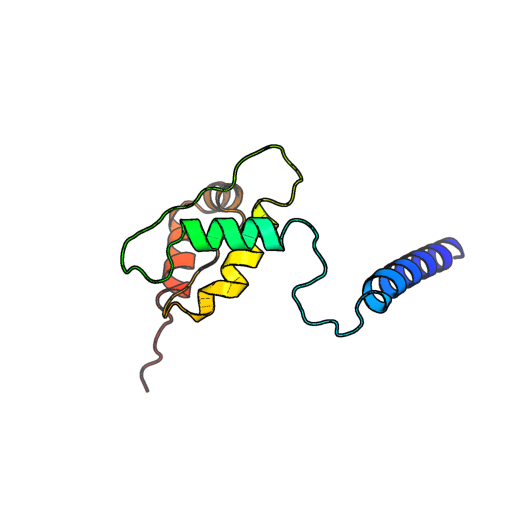.25 91 THR A O 1
ATOM 714 N N . ASP A 1 92 ? 7.305 -7.075 -12.307 1.00 93.38 92 ASP A N 1
ATOM 715 C CA . ASP A 1 92 ? 7.231 -8.488 -11.941 1.00 93.38 92 ASP A CA 1
ATOM 716 C C . ASP A 1 92 ? 6.443 -9.305 -12.962 1.00 93.38 92 ASP A C 1
ATOM 718 O O . ASP A 1 92 ? 6.855 -10.412 -13.307 1.00 93.38 92 ASP A O 1
ATOM 722 N N . SER A 1 93 ? 5.387 -8.731 -13.548 1.00 93.94 93 SER A N 1
ATOM 723 C CA . SER A 1 93 ? 4.693 -9.346 -14.681 1.00 93.94 93 SER A CA 1
ATOM 724 C C . SER A 1 93 ? 5.605 -9.495 -15.896 1.00 93.94 93 SER A C 1
ATOM 726 O O . SER A 1 93 ? 5.458 -10.463 -16.636 1.00 93.94 93 SER A O 1
ATOM 728 N N . GLN A 1 94 ? 6.515 -8.549 -16.141 1.00 96.06 94 GLN A N 1
ATOM 729 C CA . GLN A 1 94 ? 7.454 -8.634 -17.262 1.00 96.06 94 GLN A CA 1
ATOM 730 C C . GLN A 1 94 ? 8.544 -9.683 -17.024 1.00 96.06 94 GLN A C 1
ATOM 732 O O . GLN A 1 94 ? 8.941 -10.364 -17.963 1.00 96.06 94 GLN A O 1
ATOM 737 N N . LYS A 1 95 ? 9.016 -9.827 -15.781 1.00 96.38 95 LYS A N 1
ATOM 738 C CA . LYS A 1 95 ? 10.079 -10.778 -15.425 1.00 96.38 95 LYS A CA 1
ATOM 739 C C . LYS A 1 95 ? 9.585 -12.217 -15.285 1.00 96.38 95 LYS A C 1
ATOM 741 O O . LYS A 1 95 ? 10.260 -13.134 -15.737 1.00 96.38 95 LYS A O 1
ATOM 746 N N . HIS A 1 96 ? 8.434 -12.415 -14.645 1.00 94.62 96 HIS A N 1
ATOM 747 C CA . HIS A 1 96 ? 7.972 -13.736 -14.200 1.00 94.62 96 HIS A CA 1
ATOM 748 C C . HIS A 1 96 ? 6.607 -14.132 -14.785 1.00 94.62 96 HIS A C 1
ATOM 750 O O . HIS A 1 96 ? 6.148 -15.257 -14.584 1.00 94.62 96 HIS A O 1
ATOM 756 N N . GLY A 1 97 ? 5.954 -13.224 -15.516 1.00 93.56 97 GLY A N 1
ATOM 757 C CA . GLY A 1 97 ? 4.625 -13.427 -16.086 1.00 93.56 97 GLY A CA 1
ATOM 758 C C . GLY A 1 97 ? 3.483 -13.158 -15.102 1.00 93.56 97 GLY A C 1
ATOM 759 O O . GLY A 1 97 ? 3.651 -13.124 -13.883 1.00 93.56 97 GLY A O 1
ATOM 760 N N . ALA A 1 98 ? 2.272 -13.001 -15.640 1.00 93.25 98 ALA A N 1
ATOM 761 C CA . ALA A 1 98 ? 1.068 -12.751 -14.841 1.00 93.25 98 ALA A CA 1
ATOM 762 C C . ALA A 1 98 ? 0.714 -13.915 -13.896 1.00 93.25 98 ALA A C 1
ATOM 764 O O . ALA A 1 98 ? 0.104 -13.706 -12.851 1.00 93.25 98 ALA A O 1
ATOM 765 N N . SER A 1 99 ? 1.120 -15.143 -14.238 1.00 94.44 99 SER A N 1
ATOM 766 C CA . SER A 1 99 ? 0.896 -16.330 -13.408 1.00 94.44 99 SER A CA 1
ATOM 767 C C . SER A 1 99 ? 1.629 -16.249 -12.066 1.00 94.44 99 SER A C 1
ATOM 769 O O . SER A 1 99 ? 1.117 -16.745 -11.066 1.00 94.44 99 SER A O 1
ATOM 771 N N . HIS A 1 100 ? 2.792 -15.592 -12.020 1.00 93.62 100 HIS A N 1
ATOM 772 C CA . HIS A 1 100 ? 3.530 -15.352 -10.783 1.00 93.62 100 HIS A CA 1
ATOM 773 C C . HIS A 1 100 ? 2.755 -14.424 -9.841 1.00 93.62 100 HIS A C 1
ATOM 775 O O . HIS A 1 100 ? 2.541 -14.761 -8.679 1.00 93.62 100 HIS A O 1
ATOM 781 N N . LEU A 1 101 ? 2.270 -13.291 -10.360 1.00 94.44 101 LEU A N 1
ATOM 782 C CA . LEU A 1 101 ? 1.461 -12.342 -9.590 1.00 94.44 101 LEU A CA 1
ATOM 783 C C . LEU A 1 101 ? 0.166 -12.984 -9.087 1.00 94.44 101 LEU A C 1
ATOM 785 O O . LEU A 1 101 ? -0.195 -12.815 -7.928 1.00 94.44 101 LEU A O 1
ATOM 789 N N . TRP A 1 102 ? -0.500 -13.779 -9.928 1.00 94.12 102 TRP A N 1
ATOM 790 C CA . TRP A 1 102 ? -1.692 -14.514 -9.511 1.00 94.12 102 TRP A CA 1
ATOM 791 C C . TRP A 1 102 ? -1.412 -15.508 -8.387 1.00 94.12 102 TRP A C 1
ATOM 793 O O . TRP A 1 102 ? -2.196 -15.586 -7.446 1.00 94.12 102 TRP A O 1
ATOM 803 N N . LYS A 1 103 ? -0.295 -16.241 -8.444 1.00 93.94 103 LYS A N 1
ATOM 804 C CA . LYS A 1 103 ? 0.105 -17.148 -7.358 1.00 93.94 103 LYS A CA 1
ATOM 805 C C . LYS A 1 103 ? 0.343 -16.398 -6.049 1.00 93.94 103 LYS A C 1
ATOM 807 O O . LYS A 1 103 ? -0.096 -16.881 -5.011 1.00 93.94 103 LYS A O 1
ATOM 812 N N . GLN A 1 104 ? 0.987 -15.231 -6.103 1.00 93.69 104 GLN A N 1
ATOM 813 C CA . GLN A 1 104 ? 1.187 -14.378 -4.930 1.00 93.69 104 GLN A CA 1
ATOM 814 C C . GLN A 1 104 ? -0.156 -13.932 -4.337 1.00 93.69 104 GLN A C 1
ATOM 816 O O . GLN A 1 104 ? -0.414 -14.178 -3.164 1.00 93.69 104 GLN A O 1
ATOM 821 N N . ILE A 1 105 ? -1.048 -13.380 -5.165 1.00 94.38 105 ILE A N 1
ATOM 822 C CA . ILE A 1 105 ? -2.384 -12.942 -4.732 1.00 94.38 105 ILE A CA 1
ATOM 823 C C . ILE A 1 105 ? -3.159 -14.095 -4.085 1.00 94.38 105 ILE A C 1
ATOM 825 O O . ILE A 1 105 ? -3.746 -13.923 -3.020 1.00 94.38 105 ILE A O 1
ATOM 829 N N . MET A 1 106 ? -3.150 -15.278 -4.704 1.00 94.56 106 MET A N 1
ATOM 830 C CA . MET A 1 106 ? -3.851 -16.448 -4.172 1.00 94.56 106 MET A CA 1
ATOM 831 C C . MET A 1 106 ? -3.267 -16.911 -2.837 1.00 94.56 106 MET A C 1
ATOM 833 O O . MET A 1 106 ? -4.028 -17.266 -1.946 1.00 94.56 106 MET A O 1
ATOM 837 N N . SER A 1 107 ? -1.942 -16.879 -2.681 1.00 92.69 107 SER A N 1
ATOM 838 C CA . SER A 1 107 ? -1.286 -17.239 -1.421 1.00 92.69 107 SER A CA 1
ATOM 839 C C . SER A 1 107 ? -1.630 -16.274 -0.284 1.00 92.69 107 SER A C 1
ATOM 841 O O . SER A 1 107 ? -1.778 -16.714 0.853 1.00 92.69 107 SER A O 1
ATOM 843 N N . ASP A 1 108 ? -1.758 -14.981 -0.585 1.00 92.06 108 ASP A N 1
ATOM 844 C CA . ASP A 1 108 ? -2.058 -13.949 0.413 1.00 92.06 108 ASP A CA 1
ATOM 845 C C . ASP A 1 108 ? -3.542 -13.954 0.821 1.00 92.06 108 ASP A C 1
ATOM 847 O O . ASP A 1 108 ? -3.876 -13.765 1.990 1.00 92.06 108 ASP A O 1
ATOM 851 N N . ILE A 1 109 ? -4.447 -14.177 -0.139 1.00 93.75 109 ILE A N 1
ATOM 852 C CA . ILE A 1 109 ? -5.904 -14.158 0.080 1.00 93.75 109 ILE A CA 1
ATOM 853 C C . ILE A 1 109 ? -6.418 -15.493 0.631 1.00 93.75 109 ILE A C 1
ATOM 855 O O . ILE A 1 109 ? -7.373 -15.506 1.407 1.00 93.75 109 ILE A O 1
ATOM 859 N N . PHE A 1 110 ? -5.784 -16.608 0.262 1.00 90.81 110 PHE A N 1
ATOM 860 C CA . PHE A 1 110 ? -6.141 -17.952 0.711 1.00 90.81 110 PHE A CA 1
ATOM 861 C C . PHE A 1 110 ? -4.945 -18.607 1.416 1.00 90.81 110 PHE A C 1
ATOM 863 O O . PHE A 1 110 ? -4.296 -19.487 0.837 1.00 90.81 110 PHE A O 1
ATOM 870 N N . PRO A 1 111 ? -4.632 -18.203 2.665 1.00 75.25 111 PRO A N 1
ATOM 871 C CA . PRO A 1 111 ? -3.585 -18.854 3.435 1.00 75.25 111 PRO A CA 1
ATOM 872 C C . PRO A 1 111 ? -3.895 -20.346 3.535 1.00 75.25 111 PRO A C 1
ATOM 874 O O . PRO A 1 111 ? -5.034 -20.737 3.808 1.00 75.25 111 PRO A O 1
ATOM 877 N N . LYS A 1 112 ? -2.883 -21.188 3.318 1.00 67.94 112 LYS A N 1
ATOM 878 C CA . LYS A 1 112 ? -3.023 -22.626 3.542 1.00 67.94 112 LYS A CA 1
ATOM 879 C C . LYS A 1 112 ? -3.393 -22.831 5.006 1.00 67.94 112 LYS A C 1
ATOM 881 O O . LYS A 1 112 ? -2.628 -22.482 5.899 1.00 67.94 112 LYS A O 1
ATOM 886 N N . THR A 1 113 ? -4.591 -23.344 5.243 1.00 60.88 113 THR A N 1
ATOM 887 C CA . THR A 1 113 ? -4.969 -23.871 6.547 1.00 60.88 113 THR A CA 1
ATOM 888 C C . THR A 1 113 ? -4.209 -25.179 6.685 1.00 60.88 113 THR A C 1
ATOM 890 O O . THR A 1 113 ? -4.538 -26.156 6.015 1.00 60.88 113 THR A O 1
ATOM 893 N N . ASP A 1 114 ? -3.143 -25.186 7.482 1.00 61.62 114 ASP A N 1
ATOM 894 C CA . ASP A 1 114 ? -2.549 -26.444 7.913 1.00 61.62 114 ASP A CA 1
ATOM 895 C C . ASP A 1 114 ? -3.643 -27.196 8.680 1.00 61.62 114 ASP A C 1
ATOM 897 O O . ASP A 1 114 ? -4.147 -26.724 9.702 1.00 61.62 114 ASP A O 1
ATOM 901 N N . HIS A 1 115 ? -4.099 -28.312 8.113 1.00 51.69 115 HIS A N 1
ATOM 902 C CA . HIS A 1 115 ? -5.040 -29.204 8.772 1.00 51.69 115 HIS A CA 1
ATOM 903 C C . HIS A 1 115 ? -4.389 -29.711 10.066 1.00 51.69 115 HIS A C 1
ATOM 905 O O . HIS A 1 115 ? -3.380 -30.416 10.008 1.00 51.69 115 HIS A O 1
ATOM 911 N N . VAL A 1 116 ? -4.952 -29.296 11.206 1.00 43.97 116 VAL A N 1
ATOM 912 C CA . VAL A 1 116 ? -4.725 -29.902 12.529 1.00 43.97 116 VAL A CA 1
ATOM 913 C C . VAL A 1 116 ? -5.247 -31.333 12.527 1.00 43.97 116 VAL A C 1
ATOM 915 O O . VAL A 1 116 ? -6.341 -31.547 11.953 1.00 43.97 116 VAL A O 1
#

Sequence (116 aa):
NEDSKLVQKIVQNVCDKIYSESEPADKTSEFVGISFHKKCMKSLLSVETKDVQMVGVWGMGCRGKTTIAKYVFDDISSQFPARCFVENVKTDSQKHGASHLWKQIMSDIFPKTDHV

Radius of gyration: 19.78 Å; chains: 1; bounding box: 61×48×37 Å

Secondary structure (DSSP, 8-state):
-HHHHHHHHHHHHHHHHHHHS-----TTSS-TTHHHHHHHHHHHHTTTS-S--------STTS-HHHHHHHHHHHHGGGSSS------HHHHHHHH-HHHHHHHHHHHHS------

InterPro domains:
  IPR002182 NB-ARC [PF00931] (47-112)
  IPR027417 P-loop containing nucleoside triphosphate hydrolase [G3DSA:3.40.50.300] (11-116)
  IPR027417 P-loop containing nucleoside triphosphate hydrolase [SSF52540] (17-112)
  IPR044974 Disease resistance protein, plants [PTHR11017] (2-112)

Organism: Eutrema salsugineum (NCBI:txid72664)